Protein AF-A0AAW5YSA7-F1 (afdb_monomer)

Secondary structure (DSSP, 8-state):
----------SEEEE-TTS-EEEEEEEEEE-SSS--EE---HHHHHHHHHHHTTT-EEEEEEEESS-BTTSSS-BSEE-HHHHHHSEEEEEETTTTEEEEEEEE-TTSTTSEEEEE-

Nearest PDB structures (foldseek):
  3cwc-assembly1_A  TM=5.332E-01  e=2.949E+00  Salmonella enterica subsp. enterica serovar Typhimurium str. LT2
  8fft-assembly2_D  TM=4.822E-01  e=6.316E+00  Dolichospermum flos-aquae

Foldseek 3Di:
DDDDDPPQDAPDFDADPVRQTQEGEHEAEDEDDPALEAECDPSVVVVLVSNPVPPHAYEYEYEYPDWDQVDQVGGNDYAQVDLVRHWYFYAYPVVRDTFWTWDADCVGRRGTGTDGD

Structure (mmCIF, N/CA/C/O backbone):
data_AF-A0AAW5YSA7-F1
#
_entry.id   AF-A0AAW5YSA7-F1
#
loop_
_atom_site.group_PDB
_atom_site.id
_atom_site.type_symbol
_atom_site.label_atom_id
_atom_site.label_alt_id
_atom_site.label_comp_id
_atom_site.label_asym_id
_atom_site.label_entity_id
_atom_site.label_seq_id
_atom_site.pdbx_PDB_ins_code
_atom_site.Cartn_x
_atom_site.Cartn_y
_atom_site.Cartn_z
_atom_site.occupancy
_atom_site.B_iso_or_equiv
_atom_site.auth_seq_id
_atom_site.auth_comp_id
_atom_site.auth_asym_id
_atom_site.auth_atom_id
_atom_site.pdbx_PDB_model_num
ATOM 1 N N . THR A 1 1 ? -18.466 25.499 19.349 1.00 41.16 1 THR A N 1
ATOM 2 C CA . THR A 1 1 ? -17.115 25.141 18.884 1.00 41.16 1 THR A CA 1
ATOM 3 C C . THR A 1 1 ? -17.214 23.763 18.260 1.00 41.16 1 THR A C 1
ATOM 5 O O . THR A 1 1 ? -17.711 22.854 18.910 1.00 41.16 1 THR A O 1
ATOM 8 N N . SER A 1 2 ? -16.887 23.599 16.980 1.00 30.72 2 SER A N 1
ATOM 9 C CA . SER A 1 2 ? -16.745 22.259 16.401 1.00 30.72 2 SER A CA 1
ATOM 10 C C . SER A 1 2 ? -15.737 22.322 15.260 1.00 30.72 2 SER A C 1
ATOM 12 O O . SER A 1 2 ? -15.911 23.089 14.320 1.00 30.72 2 SER A O 1
ATOM 14 N N . SER A 1 3 ? -14.648 21.601 15.518 1.00 39.06 3 SER A N 1
ATOM 15 C CA . SER A 1 3 ? -13.432 21.300 14.763 1.00 39.06 3 SER A CA 1
ATOM 16 C C . SER A 1 3 ? -13.420 21.640 13.267 1.00 39.06 3 SER A C 1
ATOM 18 O O . SER A 1 3 ? -14.288 21.234 12.498 1.00 39.06 3 SER A O 1
ATOM 20 N N . GLU A 1 4 ? -12.355 22.339 12.865 1.00 40.47 4 GLU A N 1
ATOM 21 C CA . GLU A 1 4 ? -11.877 22.447 11.489 1.00 40.47 4 GLU A CA 1
ATOM 22 C C . GLU A 1 4 ? -11.658 21.039 10.914 1.00 40.47 4 GLU A C 1
ATOM 24 O O . GLU A 1 4 ? -10.644 20.390 11.163 1.00 40.47 4 GLU A O 1
ATOM 29 N N . GLY A 1 5 ? -12.649 20.538 10.179 1.00 39.19 5 GLY A N 1
ATOM 30 C CA . GLY A 1 5 ? -12.546 19.283 9.454 1.00 39.19 5 GLY A CA 1
ATOM 31 C C . GLY A 1 5 ? -11.613 19.457 8.265 1.00 39.19 5 GLY A C 1
ATOM 32 O O . GLY A 1 5 ? -12.004 20.017 7.240 1.00 39.19 5 GLY A O 1
ATOM 33 N N . HIS A 1 6 ? -10.382 18.957 8.368 1.00 45.09 6 HIS A N 1
ATOM 34 C CA . HIS A 1 6 ? -9.660 18.543 7.172 1.00 45.09 6 HIS A CA 1
ATOM 35 C C . HIS A 1 6 ? -10.525 17.484 6.479 1.00 45.09 6 HIS A C 1
ATOM 37 O O . HIS A 1 6 ? -10.656 16.369 6.972 1.00 45.09 6 HIS A O 1
ATOM 43 N N . LEU A 1 7 ? -11.187 17.866 5.381 1.00 50.72 7 LEU A N 1
ATOM 44 C CA . LEU A 1 7 ? -11.959 16.966 4.526 1.00 50.72 7 LEU A CA 1
ATOM 45 C C . LEU A 1 7 ? -10.989 15.977 3.873 1.00 50.72 7 LEU A C 1
ATOM 47 O O . LEU A 1 7 ? -10.522 16.189 2.756 1.00 50.72 7 LEU A O 1
ATOM 51 N N . THR A 1 8 ? -10.649 14.915 4.590 1.00 57.47 8 THR A N 1
ATOM 52 C CA . THR A 1 8 ? -9.996 13.747 4.017 1.00 57.47 8 THR A CA 1
ATOM 53 C C . THR A 1 8 ? -11.065 12.906 3.320 1.00 57.47 8 THR A C 1
ATOM 55 O O . THR A 1 8 ? -12.177 12.733 3.828 1.00 57.47 8 THR A O 1
ATOM 58 N N . ARG A 1 9 ? -10.777 12.447 2.099 1.00 70.69 9 ARG A N 1
ATOM 59 C CA . ARG A 1 9 ? -11.672 11.571 1.334 1.00 70.69 9 ARG A CA 1
ATOM 60 C C . ARG A 1 9 ? -10.926 10.266 1.069 1.00 70.69 9 ARG A C 1
ATOM 62 O O . ARG A 1 9 ? -10.325 10.147 -0.001 1.00 70.69 9 ARG A O 1
ATOM 69 N N . PRO A 1 10 ? -10.957 9.323 2.021 1.00 77.94 10 PRO A N 1
ATOM 70 C CA . PRO A 1 10 ? -10.384 8.008 1.799 1.00 77.94 10 PRO A CA 1
ATOM 71 C C . PRO A 1 10 ? -11.168 7.263 0.719 1.00 77.94 10 PRO A C 1
ATOM 73 O O . PRO A 1 10 ? -12.351 7.542 0.480 1.00 77.94 10 PRO A O 1
ATOM 76 N N . ASP A 1 11 ? -10.525 6.286 0.086 1.00 80.44 11 ASP A N 1
ATOM 77 C CA . ASP A 1 11 ? -11.178 5.466 -0.936 1.00 80.44 11 ASP A CA 1
ATOM 78 C C . ASP A 1 11 ? -12.233 4.542 -0.323 1.00 80.44 11 ASP A C 1
ATOM 80 O O . ASP A 1 11 ? -13.241 4.220 -0.957 1.00 80.44 11 ASP A O 1
ATOM 84 N N . SER A 1 12 ? -12.034 4.096 0.918 1.00 83.81 12 SER A N 1
ATOM 85 C CA . SER A 1 12 ? -13.026 3.319 1.664 1.00 83.81 12 SER A CA 1
ATOM 86 C C . SER A 1 12 ? -12.881 3.505 3.174 1.00 83.81 12 SER A C 1
ATOM 88 O O . SER A 1 12 ? -11.788 3.749 3.682 1.00 83.81 12 SER A O 1
ATOM 90 N N . ILE A 1 13 ? -13.992 3.342 3.897 1.00 87.56 13 ILE A N 1
ATOM 91 C CA . ILE A 1 13 ? -14.021 3.304 5.363 1.00 87.56 13 ILE A CA 1
ATOM 92 C C . ILE A 1 13 ? -14.739 2.042 5.842 1.00 87.56 13 ILE A C 1
AT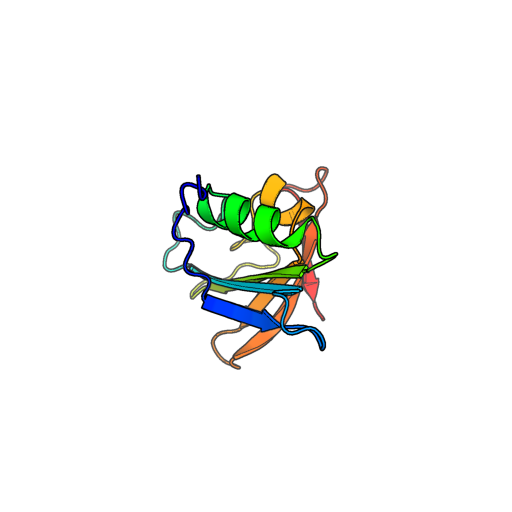OM 94 O O . ILE A 1 13 ? -15.749 1.642 5.262 1.00 87.56 13 ILE A O 1
ATOM 98 N N . GLY A 1 14 ? -14.221 1.426 6.899 1.00 85.06 14 GLY A N 1
ATOM 99 C CA . GLY A 1 14 ? -14.912 0.403 7.678 1.00 85.06 14 GLY A CA 1
ATOM 100 C C . GLY A 1 14 ? -15.466 1.000 8.966 1.00 85.06 14 GLY A C 1
ATOM 101 O O . GLY A 1 14 ? -14.968 2.021 9.452 1.00 85.06 14 GLY A O 1
ATOM 102 N N . ARG A 1 15 ? -16.537 0.391 9.477 1.00 88.38 15 ARG A N 1
ATOM 103 C CA . ARG A 1 15 ? -17.115 0.738 10.773 1.00 88.38 15 ARG A CA 1
ATOM 104 C C . ARG A 1 15 ? -17.257 -0.503 11.635 1.00 88.38 15 ARG A C 1
ATOM 106 O O . ARG A 1 15 ? -17.667 -1.558 11.146 1.00 88.38 15 ARG A O 1
ATOM 113 N N . ASN A 1 16 ? -16.985 -0.339 12.923 1.00 85.56 16 ASN A N 1
ATOM 114 C CA . ASN A 1 16 ? -17.157 -1.389 13.915 1.00 85.56 16 ASN A CA 1
ATOM 115 C C . ASN A 1 16 ? -18.643 -1.562 14.306 1.00 85.56 16 ASN A C 1
ATOM 117 O O . ASN A 1 16 ? -19.530 -0.831 13.865 1.00 85.56 16 ASN A O 1
ATOM 121 N N . ALA A 1 17 ? -18.925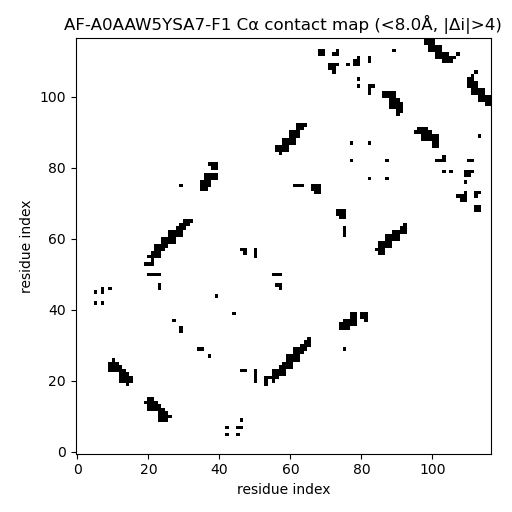 -2.514 15.201 1.00 88.06 17 ALA A N 1
ATOM 122 C CA . ALA A 1 17 ? -20.280 -2.786 15.699 1.00 88.06 17 ALA A CA 1
ATOM 123 C C . ALA A 1 17 ? -20.935 -1.615 16.470 1.00 88.06 17 ALA A C 1
ATOM 125 O O . ALA A 1 17 ? -22.134 -1.659 16.735 1.00 88.06 17 ALA A O 1
ATOM 126 N N . LYS A 1 18 ? -20.163 -0.587 16.844 1.00 87.44 18 LYS A N 1
ATOM 127 C CA . LYS A 1 18 ? -20.635 0.647 17.492 1.00 87.44 18 LYS A CA 1
ATOM 128 C C . LYS A 1 18 ? -20.833 1.796 16.496 1.00 87.44 18 LYS A C 1
ATOM 130 O O . LYS A 1 18 ? -21.058 2.923 16.922 1.00 87.44 18 LYS A O 1
ATOM 135 N N . ASP A 1 19 ? -20.747 1.511 15.196 1.00 83.88 19 ASP A N 1
ATOM 136 C CA . ASP A 1 19 ? -20.834 2.487 14.104 1.00 83.88 19 ASP A CA 1
ATOM 137 C C . ASP A 1 19 ? -19.688 3.526 14.092 1.00 83.88 19 ASP A C 1
ATOM 139 O O . ASP A 1 19 ? -19.761 4.566 13.437 1.00 83.88 19 ASP A O 1
ATOM 143 N N . GLU A 1 20 ? -18.583 3.238 14.785 1.00 85.94 20 GLU A N 1
ATOM 144 C CA . GLU A 1 20 ? -17.383 4.074 14.785 1.00 85.94 20 GLU A CA 1
ATOM 145 C C . GLU A 1 20 ? -16.449 3.646 13.649 1.00 85.94 20 GLU A C 1
ATOM 147 O O . GLU A 1 20 ? -16.283 2.454 13.392 1.00 85.94 20 GLU A O 1
ATOM 152 N N . ILE A 1 21 ? -15.802 4.611 12.988 1.00 84.94 21 ILE A N 1
ATOM 153 C CA . ILE A 1 21 ? -14.800 4.322 11.950 1.00 84.94 21 ILE A CA 1
ATOM 154 C C . ILE A 1 21 ? -13.590 3.637 12.593 1.00 84.94 21 ILE A C 1
ATOM 156 O O . ILE A 1 21 ? -12.904 4.258 13.403 1.00 84.94 21 ILE A O 1
ATOM 160 N N . ASP A 1 22 ? -13.324 2.393 12.206 1.00 89.38 22 ASP A N 1
ATOM 161 C CA . ASP A 1 22 ? -12.218 1.563 12.702 1.00 89.38 22 ASP A CA 1
ATOM 162 C C . ASP A 1 22 ? -11.262 1.113 11.588 1.00 89.38 22 ASP A C 1
ATOM 164 O O . ASP A 1 22 ? -10.221 0.516 11.857 1.00 89.38 22 ASP A O 1
ATOM 168 N N . LEU A 1 23 ? -11.579 1.427 10.334 1.00 89.75 23 LEU A N 1
ATOM 169 C CA . LEU A 1 23 ? -10.717 1.153 9.197 1.00 89.75 23 LEU A CA 1
ATOM 170 C C . LEU A 1 23 ? -10.793 2.304 8.206 1.00 89.75 23 LEU A C 1
ATOM 172 O O . LEU A 1 23 ? -11.879 2.731 7.812 1.00 89.75 23 LEU A O 1
ATOM 176 N N . VAL A 1 24 ? -9.630 2.775 7.774 1.00 90.94 24 VAL A N 1
ATOM 177 C CA . VAL A 1 24 ? -9.500 3.702 6.649 1.00 90.94 24 VAL A CA 1
ATOM 178 C C . VAL A 1 24 ? -8.614 3.046 5.607 1.00 90.94 24 VAL A C 1
ATOM 180 O O . VAL A 1 24 ? -7.563 2.492 5.940 1.00 90.94 24 VAL A O 1
ATOM 183 N N . HIS A 1 25 ? -9.069 3.065 4.360 1.00 92.94 25 HIS A N 1
ATOM 184 C CA . HIS A 1 25 ? -8.374 2.448 3.249 1.00 92.94 25 HIS A CA 1
ATOM 185 C C . HIS A 1 25 ? -8.146 3.429 2.100 1.00 92.94 25 HIS A C 1
ATOM 187 O O . HIS A 1 25 ? -9.092 4.036 1.593 1.00 92.94 25 HIS A O 1
ATOM 193 N N . ASP A 1 26 ? -6.897 3.459 1.642 1.00 91.62 26 ASP A N 1
ATOM 194 C CA . ASP A 1 26 ? -6.426 4.245 0.509 1.00 91.62 26 ASP A CA 1
ATOM 195 C C . ASP A 1 26 ? -5.847 3.347 -0.578 1.00 91.62 26 ASP A C 1
ATOM 197 O O . ASP A 1 26 ? -5.015 2.476 -0.322 1.00 91.62 26 ASP A O 1
ATOM 201 N N . HIS A 1 27 ? -6.217 3.616 -1.821 1.00 91.50 27 HIS A N 1
ATOM 202 C CA . HIS A 1 27 ? -5.640 3.013 -3.005 1.00 91.50 27 HIS A CA 1
ATOM 203 C C . HIS A 1 27 ? -4.763 4.022 -3.744 1.00 91.50 27 HIS A C 1
ATOM 205 O O . HIS A 1 27 ? -5.225 5.042 -4.254 1.00 91.50 27 HIS A O 1
ATOM 211 N N . LYS A 1 28 ? -3.469 3.723 -3.870 1.00 90.94 28 LYS A N 1
ATOM 212 C CA . LYS A 1 28 ? -2.534 4.538 -4.652 1.00 90.94 28 LYS A CA 1
ATOM 213 C C . LYS A 1 28 ? -2.059 3.764 -5.872 1.00 90.94 28 LYS A C 1
ATOM 215 O O . LYS A 1 28 ? -1.319 2.787 -5.772 1.00 90.94 28 LYS A O 1
ATOM 220 N N . HIS A 1 29 ? -2.443 4.258 -7.040 1.00 90.19 29 HIS A N 1
ATOM 221 C CA . HIS A 1 29 ? -1.993 3.728 -8.316 1.00 90.19 29 HIS A CA 1
ATOM 222 C C . HIS A 1 29 ? -0.830 4.565 -8.870 1.00 90.19 29 HIS A C 1
ATOM 224 O O . HIS A 1 29 ? -0.892 5.796 -8.896 1.00 90.19 29 HIS A O 1
ATOM 230 N N . LYS A 1 30 ? 0.255 3.906 -9.292 1.00 87.12 30 LYS A N 1
ATOM 231 C CA . LYS A 1 30 ? 1.446 4.555 -9.857 1.00 87.12 30 LYS A CA 1
ATOM 232 C C . LYS A 1 30 ? 1.594 4.253 -11.345 1.00 87.12 30 LYS A C 1
ATOM 234 O O . LYS A 1 30 ? 2.008 3.155 -11.728 1.00 87.12 30 LYS A O 1
ATOM 239 N N . ILE A 1 31 ? 1.337 5.292 -12.135 1.00 73.06 31 ILE A N 1
ATOM 240 C CA . ILE A 1 31 ? 1.577 5.382 -13.576 1.00 73.06 31 ILE A CA 1
ATOM 241 C C . ILE A 1 31 ? 2.937 6.072 -13.751 1.00 73.06 31 ILE A C 1
ATOM 243 O O . ILE A 1 31 ? 3.160 7.125 -13.155 1.00 73.06 31 ILE A O 1
ATOM 247 N N . SER A 1 32 ? 3.827 5.521 -14.576 1.00 67.81 32 SER A N 1
ATOM 248 C CA . SER A 1 32 ? 5.188 6.016 -14.899 1.00 67.81 32 SER A CA 1
ATOM 249 C C . SER A 1 32 ? 6.365 5.428 -14.114 1.00 67.81 32 SER A C 1
ATOM 251 O O . SER A 1 32 ? 6.209 4.764 -13.098 1.00 67.81 32 SER A O 1
ATOM 253 N N . ASP A 1 33 ? 7.545 5.697 -14.674 1.00 63.72 33 ASP A N 1
ATOM 254 C CA . ASP A 1 33 ? 8.909 5.312 -14.311 1.00 63.72 33 ASP A CA 1
ATOM 255 C C . ASP A 1 33 ? 9.618 6.295 -13.353 1.00 63.72 33 ASP A C 1
ATOM 257 O O . ASP A 1 33 ? 10.709 6.001 -12.852 1.00 63.72 33 ASP A O 1
ATOM 261 N N . LYS A 1 34 ? 9.032 7.478 -13.110 1.00 65.25 34 LYS A N 1
ATOM 262 C CA . LYS A 1 34 ? 9.718 8.598 -12.440 1.00 65.25 34 LYS A CA 1
ATOM 263 C C . LYS A 1 34 ? 9.525 8.635 -10.928 1.00 65.25 34 LYS A C 1
ATOM 265 O O . LYS A 1 34 ? 10.505 8.813 -10.207 1.00 65.25 34 LYS A O 1
ATOM 270 N N . GLU A 1 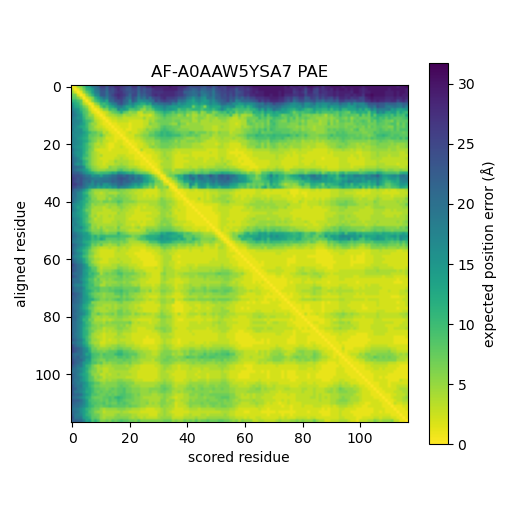35 ? 8.304 8.438 -10.427 1.00 70.56 35 GLU A N 1
ATOM 271 C CA . GLU A 1 35 ? 8.026 8.508 -8.987 1.00 70.56 35 GLU A CA 1
ATOM 272 C C . GLU A 1 35 ? 7.221 7.308 -8.485 1.00 70.56 35 GLU A C 1
ATOM 274 O O . GLU A 1 35 ? 5.994 7.241 -8.538 1.00 70.56 35 GLU A O 1
ATOM 279 N N . HIS A 1 36 ? 7.960 6.361 -7.920 1.00 83.44 36 HIS A N 1
ATOM 280 C CA . HIS A 1 36 ? 7.442 5.101 -7.399 1.00 83.44 36 HIS A CA 1
ATOM 281 C C . HIS A 1 36 ? 7.296 5.093 -5.874 1.00 83.44 36 HIS A C 1
ATOM 283 O O . HIS A 1 36 ? 7.083 4.030 -5.292 1.00 83.44 36 HIS A O 1
ATOM 289 N N . VAL A 1 37 ? 7.446 6.254 -5.225 1.00 91.19 37 VAL A N 1
ATOM 290 C CA . VAL A 1 37 ? 7.330 6.392 -3.771 1.00 91.19 37 VAL A CA 1
ATOM 291 C C . VAL A 1 37 ? 5.961 6.965 -3.414 1.00 91.19 37 VAL A C 1
ATOM 293 O O . VAL A 1 37 ? 5.471 7.899 -4.051 1.00 91.19 37 VAL A O 1
ATOM 296 N N . ILE A 1 38 ? 5.311 6.361 -2.424 1.00 91.50 38 ILE A N 1
ATOM 297 C CA . ILE A 1 38 ? 4.066 6.858 -1.837 1.00 91.50 38 ILE A CA 1
ATOM 298 C C . ILE A 1 38 ? 4.441 7.497 -0.502 1.00 91.50 38 ILE A C 1
ATOM 300 O O . ILE A 1 38 ? 4.922 6.811 0.398 1.00 91.50 38 ILE A O 1
ATOM 304 N N . HIS A 1 39 ? 4.278 8.810 -0.389 1.00 91.25 39 HIS A N 1
ATOM 305 C CA . HIS A 1 39 ? 4.660 9.552 0.807 1.00 91.25 39 HIS A CA 1
ATOM 306 C C . HIS A 1 39 ? 3.525 9.584 1.836 1.00 91.25 39 HIS A C 1
ATOM 308 O O . HIS A 1 39 ? 2.355 9.573 1.478 1.00 91.25 39 HIS A O 1
ATOM 314 N N . ASN A 1 40 ? 3.891 9.648 3.118 1.00 89.12 40 ASN A N 1
ATOM 315 C CA . ASN A 1 40 ? 2.967 9.910 4.224 1.00 89.12 40 ASN A CA 1
ATOM 316 C C . ASN A 1 40 ? 2.552 11.392 4.205 1.00 89.12 40 ASN A C 1
ATOM 318 O O . ASN A 1 40 ? 3.124 12.203 4.940 1.00 89.12 40 ASN A O 1
ATOM 322 N N . ASP A 1 41 ? 1.637 11.741 3.306 1.00 87.81 41 ASP A N 1
ATOM 323 C CA . ASP A 1 41 ? 1.135 13.103 3.123 1.00 87.81 41 ASP A CA 1
ATOM 324 C C . ASP A 1 41 ? 0.213 13.560 4.274 1.00 87.81 41 ASP A C 1
ATOM 326 O O . ASP A 1 41 ? -0.029 12.837 5.245 1.00 87.81 41 ASP A O 1
ATOM 330 N N . SER A 1 42 ? -0.254 14.811 4.211 1.00 86.81 42 SER A N 1
ATOM 331 C CA . SER A 1 42 ? -1.136 15.384 5.234 1.00 86.81 42 SER A CA 1
ATOM 332 C C . SER A 1 42 ? -2.494 14.688 5.313 1.00 86.81 42 SER A C 1
ATOM 334 O O . SER A 1 42 ? -3.057 14.626 6.403 1.00 86.81 42 SER A O 1
ATOM 336 N N . GLN A 1 43 ? -3.003 14.153 4.198 1.00 86.06 43 GLN A N 1
ATOM 337 C CA . GLN A 1 43 ? -4.284 13.452 4.165 1.00 86.06 43 GLN A CA 1
ATOM 338 C C . GLN A 1 43 ? -4.169 12.116 4.908 1.00 86.06 43 GLN A C 1
ATOM 340 O O . GLN A 1 43 ? -4.892 11.909 5.878 1.00 86.06 43 GLN A O 1
ATOM 345 N N . MET A 1 44 ? -3.176 11.292 4.560 1.00 89.19 44 MET A N 1
ATOM 346 C CA . MET A 1 44 ? -2.914 10.004 5.219 1.00 89.19 44 MET A CA 1
ATOM 347 C C . MET A 1 44 ? -2.606 10.151 6.709 1.00 89.19 44 MET A C 1
ATOM 349 O O . MET A 1 44 ? -2.856 9.256 7.519 1.00 89.19 44 MET A O 1
ATOM 353 N N . ARG A 1 45 ? -1.991 11.272 7.094 1.00 89.00 45 ARG A N 1
ATOM 354 C CA . ARG A 1 45 ? -1.767 11.596 8.504 1.00 89.00 45 ARG A CA 1
ATOM 355 C C . ARG A 1 45 ? -3.077 11.875 9.225 1.00 89.00 45 ARG A C 1
ATOM 357 O O . ARG A 1 45 ? -3.314 11.242 10.245 1.00 89.00 45 ARG A O 1
ATOM 364 N N . ALA A 1 46 ? -3.910 12.757 8.682 1.00 86.88 46 ALA A N 1
ATOM 365 C CA . ALA A 1 46 ? -5.198 13.092 9.276 1.00 86.88 46 ALA A CA 1
ATOM 366 C C . ALA A 1 46 ? -6.141 11.872 9.332 1.00 86.88 46 ALA A C 1
ATOM 368 O O . ALA A 1 46 ? -6.787 11.641 10.349 1.00 86.88 46 ALA A O 1
ATOM 369 N N . GLU A 1 47 ? -6.161 11.032 8.293 1.00 87.25 47 GLU A N 1
ATOM 370 C CA . GLU A 1 47 ? -6.909 9.764 8.274 1.00 87.25 47 GLU A CA 1
ATOM 371 C C . GLU A 1 47 ? -6.469 8.807 9.384 1.00 87.25 47 GLU A C 1
ATOM 373 O O . GLU A 1 47 ? -7.305 8.172 10.025 1.00 87.25 47 GLU A O 1
ATOM 378 N N . ARG A 1 48 ? -5.163 8.734 9.657 1.00 88.44 48 ARG A N 1
ATOM 379 C CA . ARG A 1 48 ? -4.636 7.935 10.765 1.00 88.44 48 ARG A CA 1
ATOM 380 C C . ARG A 1 48 ? -4.993 8.533 12.124 1.00 88.44 48 ARG A C 1
ATOM 382 O O . ARG A 1 48 ? -5.413 7.789 13.002 1.00 88.44 48 ARG A O 1
ATOM 389 N N . GLU A 1 49 ? -4.868 9.848 12.287 1.00 86.75 49 GLU A N 1
ATOM 390 C CA . GLU A 1 49 ? -5.224 10.558 13.526 1.00 86.75 49 GLU A CA 1
ATOM 391 C C . GLU A 1 49 ? -6.704 10.323 13.901 1.00 86.75 49 GLU A C 1
ATOM 393 O O . GLU A 1 49 ? -7.029 10.153 15.071 1.00 86.75 49 GLU A O 1
ATOM 398 N N . MET A 1 50 ? -7.604 10.169 12.919 1.00 82.88 50 MET A N 1
ATOM 399 C CA . MET A 1 50 ? -9.012 9.804 13.159 1.00 82.88 50 M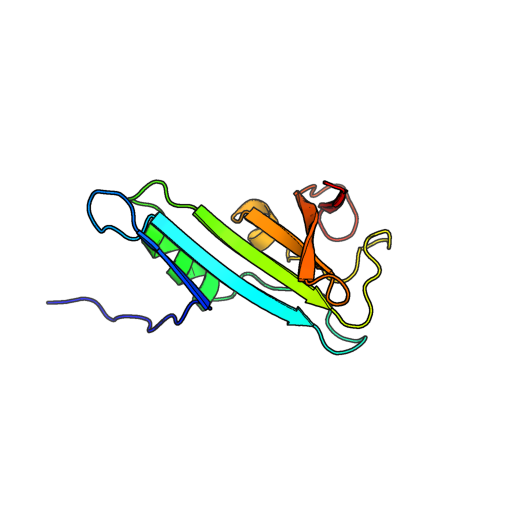ET A CA 1
ATOM 400 C C . MET A 1 50 ? -9.236 8.392 13.742 1.00 82.88 50 MET A C 1
ATOM 402 O O . MET A 1 50 ? -10.341 8.102 14.232 1.00 82.88 50 MET A O 1
ATOM 406 N N . LEU A 1 51 ? -8.232 7.514 13.645 1.00 83.81 51 LEU A N 1
ATOM 407 C CA . LEU A 1 51 ? -8.266 6.112 14.072 1.00 83.81 51 LEU A CA 1
ATOM 408 C C . LEU A 1 51 ? -7.523 5.855 15.393 1.00 83.81 51 LEU A C 1
ATOM 410 O O . LEU A 1 51 ? -7.764 4.809 16.002 1.00 83.81 51 LEU A O 1
ATOM 414 N N . GLU A 1 52 ? -6.647 6.768 15.837 1.00 74.81 52 GLU A N 1
ATOM 415 C CA . GLU A 1 52 ? -5.770 6.567 17.007 1.00 74.81 52 GLU A CA 1
ATOM 416 C C . GLU A 1 52 ? -6.565 6.246 18.285 1.00 74.81 52 GLU A C 1
ATOM 418 O O . GLU A 1 52 ? -6.233 5.295 18.992 1.00 74.81 52 GLU A O 1
ATOM 423 N N . ASP A 1 53 ? -7.685 6.935 18.518 1.00 74.25 53 ASP A N 1
ATOM 424 C CA . ASP A 1 53 ? -8.535 6.723 19.702 1.00 74.25 53 ASP A CA 1
ATOM 425 C C . ASP A 1 53 ? -9.376 5.433 19.652 1.00 74.25 53 ASP A C 1
ATOM 427 O O . ASP A 1 53 ? -9.975 5.029 20.650 1.00 74.25 53 ASP A O 1
ATOM 431 N N . LYS A 1 54 ? -9.459 4.782 18.486 1.00 73.56 54 LYS A N 1
ATOM 432 C CA . LYS A 1 54 ? -10.396 3.675 18.210 1.00 73.56 54 LYS A CA 1
ATOM 433 C C . LYS A 1 54 ? -9.698 2.345 17.959 1.00 73.56 54 LYS A C 1
ATOM 435 O O . LYS A 1 54 ? -10.363 1.363 17.633 1.00 73.56 54 LYS A O 1
ATOM 440 N N . ASN A 1 55 ? -8.370 2.310 18.104 1.00 78.56 55 ASN A N 1
ATOM 441 C CA . ASN A 1 55 ? -7.537 1.153 17.777 1.00 78.56 55 ASN A CA 1
ATOM 442 C C . ASN A 1 55 ? -7.795 0.644 16.342 1.00 78.56 55 ASN A C 1
ATOM 444 O O . ASN A 1 55 ? -7.849 -0.563 16.097 1.00 78.56 55 ASN A O 1
ATOM 448 N N . GLY A 1 56 ? -8.026 1.583 15.419 1.00 84.00 56 GLY A N 1
ATOM 449 C CA . GLY A 1 56 ? -8.375 1.285 14.037 1.00 84.00 56 GLY A CA 1
ATOM 450 C C . GLY A 1 56 ? -7.164 1.085 13.126 1.00 84.00 56 GLY A C 1
ATOM 451 O O . GLY A 1 56 ? -6.049 1.504 13.439 1.00 84.00 56 GLY A O 1
ATOM 452 N N . SER A 1 57 ? -7.388 0.462 11.971 1.00 89.94 57 SER A N 1
ATOM 453 C CA . SER A 1 57 ? -6.342 0.147 10.994 1.00 89.94 57 SER A CA 1
ATOM 454 C C . SER A 1 57 ? -6.354 1.115 9.814 1.00 89.94 57 SER A C 1
ATOM 456 O O . SER A 1 57 ? -7.358 1.258 9.117 1.00 89.94 57 SER A O 1
ATOM 458 N N . HIS A 1 58 ? -5.202 1.727 9.536 1.00 93.88 58 HIS A N 1
ATOM 459 C CA . HIS A 1 58 ? -4.974 2.448 8.285 1.00 93.88 58 HIS A CA 1
ATOM 460 C C . HIS A 1 58 ? -4.300 1.522 7.266 1.00 93.88 58 HIS A C 1
ATOM 462 O O . HIS A 1 58 ? -3.158 1.090 7.472 1.00 93.88 58 HIS A O 1
ATOM 468 N N . ILE A 1 59 ? -5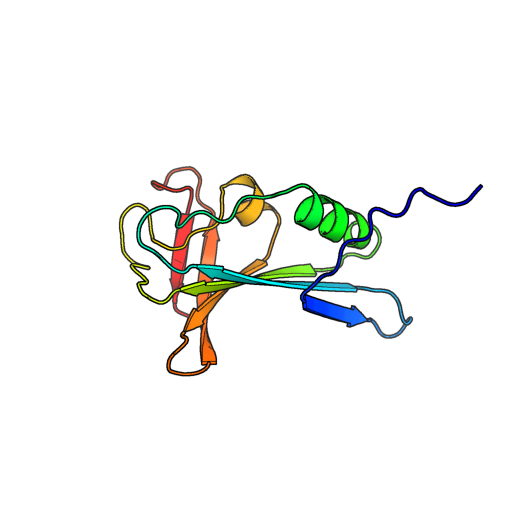.013 1.214 6.182 1.00 94.69 59 ILE A N 1
ATOM 469 C CA . ILE A 1 59 ? -4.580 0.291 5.132 1.00 94.69 59 ILE A CA 1
ATOM 470 C C . ILE A 1 59 ? -4.320 1.061 3.841 1.00 94.69 59 ILE A C 1
ATOM 472 O O . ILE A 1 59 ? -5.182 1.780 3.353 1.00 94.69 59 ILE A O 1
ATOM 476 N N . VAL A 1 60 ? -3.162 0.841 3.227 1.00 94.94 60 VAL A N 1
ATOM 477 C CA . VAL A 1 60 ? -2.840 1.397 1.911 1.00 94.94 60 VAL A CA 1
ATOM 478 C C . VAL A 1 60 ? -2.602 0.264 0.924 1.00 94.94 60 VAL A C 1
ATOM 480 O O . VAL A 1 60 ? -1.682 -0.539 1.090 1.00 94.94 60 VAL A O 1
ATOM 483 N N . THR A 1 61 ? -3.399 0.200 -0.136 1.00 94.81 61 THR A N 1
ATOM 484 C CA . THR A 1 61 ? -3.120 -0.666 -1.282 1.00 94.81 61 THR A CA 1
ATOM 485 C C . THR A 1 61 ? -2.389 0.115 -2.364 1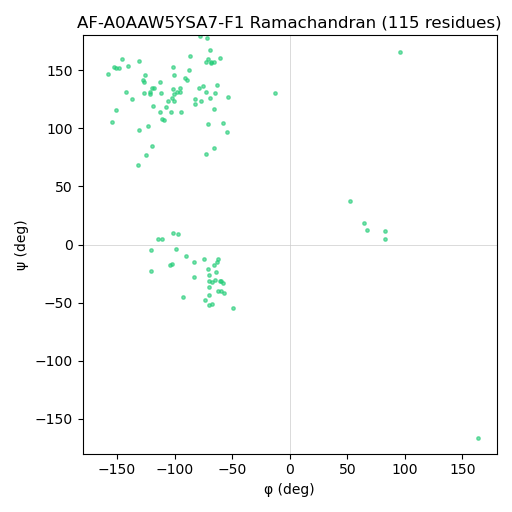.00 94.81 61 THR A C 1
ATOM 487 O O . THR A 1 61 ? -2.733 1.246 -2.699 1.00 94.81 61 THR A O 1
ATOM 490 N N . ILE A 1 62 ? -1.346 -0.490 -2.921 1.00 94.44 62 ILE A N 1
ATOM 491 C CA . ILE A 1 62 ? -0.528 0.102 -3.972 1.00 94.44 62 ILE A CA 1
ATOM 492 C C . ILE A 1 62 ? -0.628 -0.768 -5.219 1.00 94.44 62 ILE A C 1
ATOM 494 O O . ILE A 1 62 ? -0.501 -1.988 -5.141 1.00 94.44 62 ILE A O 1
ATOM 498 N N . SER A 1 6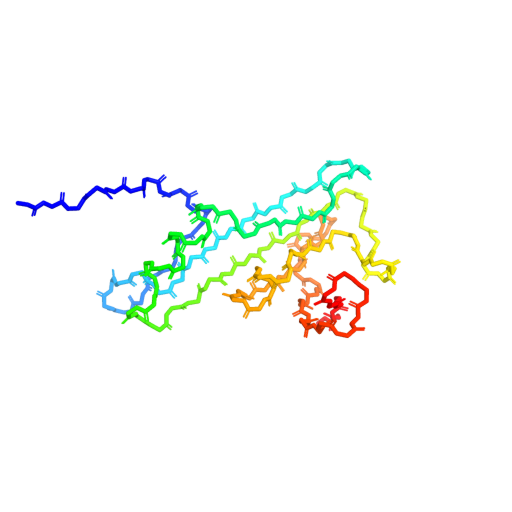3 ? -0.812 -0.143 -6.375 1.00 93.19 63 SER A N 1
ATOM 499 C CA . SER A 1 63 ? -0.755 -0.800 -7.682 1.00 93.19 63 SER A CA 1
ATOM 500 C C . SER A 1 63 ? 0.142 -0.006 -8.637 1.00 93.19 63 SER A C 1
ATOM 502 O O . SER A 1 63 ? 0.426 1.173 -8.414 1.00 93.19 63 SER A O 1
ATOM 504 N N . SER A 1 64 ? 0.660 -0.649 -9.683 1.00 91.88 64 SER A N 1
ATOM 505 C CA . SER A 1 64 ? 1.484 0.027 -10.693 1.00 91.88 64 SER A CA 1
ATOM 506 C C . SER A 1 64 ? 1.497 -0.745 -12.001 1.00 91.88 64 SER A C 1
ATOM 508 O O . SER A 1 64 ? 1.507 -1.973 -11.972 1.00 91.88 64 SER A O 1
ATOM 510 N N . ASP A 1 65 ? 1.573 -0.020 -13.116 1.00 89.94 65 ASP A N 1
ATOM 511 C CA . ASP A 1 65 ? 1.666 -0.596 -14.463 1.00 89.94 65 ASP A CA 1
ATOM 512 C C . ASP A 1 65 ? 3.017 -1.273 -14.735 1.00 89.94 65 ASP A C 1
ATOM 514 O O . ASP A 1 65 ? 3.121 -2.156 -15.584 1.00 89.94 65 ASP A O 1
ATOM 518 N N . LYS A 1 66 ? 4.078 -0.839 -14.041 1.00 89.12 66 LYS A N 1
ATOM 519 C CA . LYS A 1 66 ? 5.452 -1.334 -14.224 1.00 89.12 66 LYS A CA 1
ATOM 520 C C . LYS A 1 66 ? 6.095 -1.666 -12.873 1.00 89.12 66 LYS A C 1
ATOM 522 O O . LYS A 1 66 ? 7.002 -0.950 -12.439 1.00 89.12 66 LYS A O 1
ATOM 527 N N . PRO A 1 67 ? 5.614 -2.707 -12.173 1.00 91.75 67 PRO A N 1
ATOM 528 C CA . PRO A 1 67 ? 6.165 -3.083 -10.884 1.00 91.75 67 PRO A CA 1
ATOM 529 C C . PRO A 1 67 ? 7.516 -3.796 -11.035 1.00 91.75 67 PRO A C 1
ATOM 531 O O . PRO A 1 67 ? 7.680 -4.705 -11.842 1.00 91.75 67 PRO A O 1
ATOM 534 N N . ASP A 1 68 ? 8.460 -3.420 -10.184 1.00 92.88 68 ASP A N 1
ATOM 535 C CA . ASP A 1 68 ? 9.685 -4.144 -9.865 1.00 92.88 68 ASP A CA 1
ATOM 536 C C . ASP A 1 68 ? 9.744 -4.362 -8.342 1.00 92.88 68 ASP A C 1
ATOM 538 O O . ASP A 1 68 ? 10.411 -3.641 -7.593 1.00 92.88 68 ASP A O 1
ATOM 542 N N . LEU A 1 69 ? 8.963 -5.336 -7.861 1.00 93.88 69 LEU A N 1
ATOM 543 C CA . LEU A 1 69 ? 8.794 -5.603 -6.425 1.00 93.88 69 LEU A CA 1
ATOM 544 C C . LEU A 1 69 ? 10.041 -6.216 -5.770 1.00 93.88 69 LEU A C 1
ATOM 546 O O . LEU A 1 69 ? 10.187 -6.129 -4.552 1.00 93.88 69 LEU A O 1
ATOM 550 N N . ASN A 1 70 ? 10.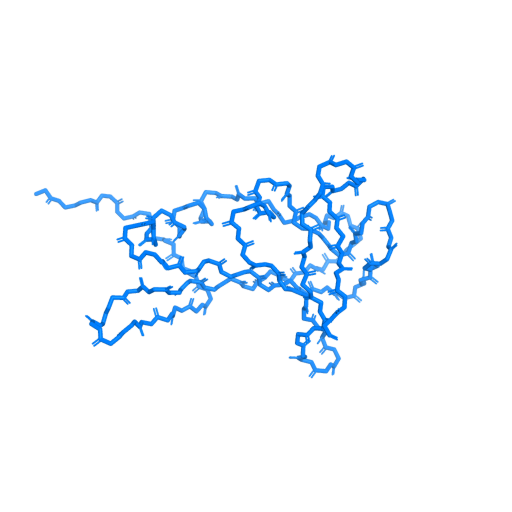926 -6.816 -6.571 1.00 94.00 70 ASN A N 1
ATOM 551 C CA . ASN A 1 70 ? 12.190 -7.408 -6.122 1.00 94.00 70 ASN A CA 1
ATOM 552 C C . ASN A 1 70 ? 13.392 -6.475 -6.346 1.00 94.00 70 ASN A C 1
ATOM 554 O O . ASN A 1 70 ? 14.510 -6.819 -5.957 1.00 94.00 70 ASN A O 1
ATOM 558 N N . GLY A 1 71 ? 13.174 -5.314 -6.970 1.00 90.44 71 GLY A N 1
ATOM 559 C CA . GLY A 1 71 ? 14.197 -4.306 -7.198 1.00 90.44 71 GLY A CA 1
ATOM 560 C C . GLY A 1 71 ? 14.804 -3.777 -5.901 1.00 90.44 71 GLY A C 1
ATOM 561 O O . GLY A 1 71 ? 14.222 -3.867 -4.820 1.00 90.44 71 GLY A O 1
ATOM 562 N N . ILE A 1 72 ? 15.992 -3.182 -6.012 1.00 90.00 72 ILE A N 1
ATOM 563 C CA . ILE A 1 72 ? 16.715 -2.589 -4.883 1.00 90.00 72 ILE A CA 1
ATOM 564 C C . ILE A 1 72 ? 17.000 -1.114 -5.210 1.00 90.00 72 ILE A C 1
ATOM 566 O O . ILE A 1 72 ? 17.924 -0.830 -5.972 1.00 90.00 72 ILE A O 1
ATOM 570 N N . PRO A 1 73 ? 16.239 -0.151 -4.654 1.00 91.00 73 PRO A N 1
ATOM 571 C CA . PRO A 1 73 ? 15.020 -0.333 -3.861 1.00 91.00 73 PRO A CA 1
ATOM 572 C C . PRO A 1 73 ? 13.812 -0.765 -4.720 1.00 91.00 73 PRO A C 1
ATOM 574 O O . PRO A 1 73 ? 13.772 -0.433 -5.910 1.00 91.00 73 PRO A O 1
ATOM 577 N N . PRO A 1 74 ? 12.791 -1.413 -4.129 1.00 92.88 74 PRO A N 1
ATOM 578 C CA . PRO A 1 74 ? 11.631 -1.898 -4.872 1.00 92.88 74 PRO A CA 1
ATOM 579 C C . PRO A 1 74 ? 10.772 -0.747 -5.406 1.00 92.88 74 PRO A C 1
ATOM 581 O O . PRO A 1 74 ? 10.794 0.378 -4.880 1.00 92.88 74 PRO A O 1
ATOM 584 N N . LYS A 1 75 ? 10.012 -1.026 -6.466 1.00 92.25 75 LYS A N 1
ATOM 585 C CA . LYS A 1 75 ? 9.136 -0.064 -7.145 1.00 92.25 75 LYS A CA 1
ATOM 586 C C . LYS A 1 75 ? 7.791 -0.729 -7.482 1.00 92.25 75 LYS A C 1
ATOM 588 O O . LYS A 1 75 ? 7.796 -1.747 -8.157 1.00 92.25 75 LYS A O 1
ATOM 593 N N . PRO A 1 76 ? 6.635 -0.183 -7.077 1.00 93.69 76 PRO A N 1
ATOM 594 C CA . PRO A 1 76 ? 6.459 0.934 -6.153 1.00 93.69 76 PRO A CA 1
ATOM 595 C C . PRO A 1 76 ? 6.848 0.576 -4.712 1.00 93.69 76 PRO A C 1
ATOM 597 O O . PRO A 1 76 ? 7.043 -0.592 -4.391 1.00 93.69 76 PRO A O 1
ATOM 600 N N . ARG A 1 77 ? 6.975 1.582 -3.843 1.00 93.94 77 ARG A N 1
ATOM 601 C CA . ARG A 1 77 ? 7.208 1.410 -2.401 1.00 93.94 77 ARG A CA 1
ATOM 602 C C . ARG A 1 77 ? 6.626 2.570 -1.587 1.00 93.94 77 ARG A C 1
ATOM 604 O O . ARG A 1 77 ? 6.568 3.692 -2.090 1.00 93.94 77 ARG A O 1
ATOM 611 N N . PRO A 1 78 ? 6.232 2.354 -0.329 1.00 94.56 78 PRO A N 1
ATOM 612 C CA . PRO A 1 78 ? 5.927 3.450 0.581 1.00 94.56 78 PRO A CA 1
ATOM 613 C C . PRO A 1 78 ? 7.199 4.199 1.003 1.00 94.56 78 PRO A C 1
ATOM 615 O O . PRO A 1 78 ? 8.311 3.671 0.930 1.00 94.56 78 PRO A O 1
ATOM 618 N N . SER A 1 79 ? 7.047 5.433 1.475 1.00 92.19 79 SER A N 1
ATOM 619 C CA . SER A 1 79 ? 8.090 6.097 2.250 1.00 92.19 79 SER A CA 1
ATOM 620 C C . SER A 1 79 ? 8.247 5.410 3.610 1.00 92.19 79 SER A C 1
ATOM 622 O O . SER A 1 79 ? 7.307 4.787 4.102 1.00 92.19 79 SER A O 1
ATOM 624 N N . GLY A 1 80 ? 9.414 5.556 4.246 1.00 89.19 80 GLY A N 1
ATOM 625 C CA . GLY A 1 80 ? 9.673 4.987 5.578 1.00 89.19 80 GLY A CA 1
ATOM 626 C C . GLY A 1 80 ? 8.569 5.311 6.598 1.00 89.19 80 GLY A C 1
ATOM 627 O O . GLY A 1 80 ? 7.941 4.383 7.102 1.00 89.19 80 GLY A O 1
ATOM 628 N N . PRO A 1 81 ? 8.220 6.599 6.808 1.00 89.62 81 PRO A N 1
ATOM 629 C CA . PRO A 1 81 ? 7.160 6.973 7.745 1.00 89.62 81 PRO A CA 1
ATOM 630 C C . PRO A 1 81 ? 5.785 6.379 7.424 1.00 89.62 81 PRO A C 1
ATOM 632 O O . PRO A 1 81 ? 5.005 6.141 8.340 1.00 89.62 81 PRO A O 1
ATOM 635 N N . LEU A 1 82 ? 5.464 6.165 6.142 1.00 90.88 82 LEU A N 1
ATOM 636 C CA . LEU A 1 82 ? 4.201 5.533 5.761 1.00 90.88 82 LEU A CA 1
ATOM 637 C C . LEU A 1 82 ? 4.240 4.031 6.066 1.00 90.88 82 LEU A C 1
ATOM 639 O O . LEU A 1 82 ? 3.321 3.510 6.689 1.00 90.88 82 LEU A O 1
ATOM 643 N N . GLY A 1 83 ? 5.325 3.359 5.670 1.00 89.44 83 GLY A N 1
ATOM 644 C CA . GLY A 1 83 ? 5.522 1.921 5.862 1.00 89.44 83 GLY A CA 1
ATOM 645 C C . GLY A 1 83 ? 5.615 1.475 7.319 1.00 89.44 83 GLY A C 1
ATOM 646 O O .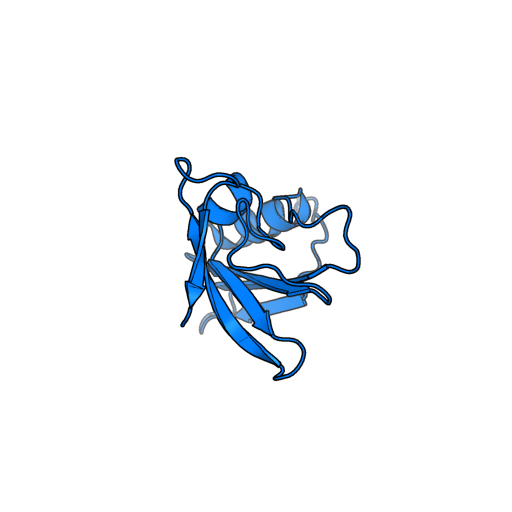 GLY A 1 83 ? 5.334 0.318 7.606 1.00 89.44 83 GLY A O 1
ATOM 647 N N . GLU A 1 84 ? 5.986 2.372 8.232 1.00 88.44 84 GLU A N 1
ATOM 648 C CA . GLU A 1 84 ? 6.028 2.099 9.674 1.00 88.44 84 GLU A CA 1
ATOM 649 C C . GLU A 1 84 ? 4.668 2.265 10.360 1.00 88.44 84 GLU A C 1
ATOM 651 O O . GLU A 1 84 ? 4.411 1.632 11.379 1.00 88.44 84 GLU A O 1
ATOM 656 N N . LYS A 1 85 ? 3.801 3.129 9.824 1.00 90.88 85 LYS A N 1
ATOM 657 C CA . LYS A 1 85 ? 2.573 3.572 10.502 1.00 90.88 85 LYS A CA 1
ATOM 658 C C . LYS A 1 85 ? 1.293 3.054 9.851 1.00 90.88 85 LYS A C 1
ATOM 660 O O . LYS A 1 85 ? 0.199 3.518 10.179 1.00 90.88 85 LYS A O 1
ATOM 665 N N . SER A 1 86 ? 1.391 2.203 8.838 1.00 92.44 86 SER A N 1
ATOM 666 C CA . SER A 1 86 ? 0.235 1.732 8.071 1.00 92.44 86 SER A CA 1
ATOM 667 C C . SER A 1 86 ? 0.452 0.317 7.581 1.00 92.44 86 SER A C 1
ATOM 669 O O . SER A 1 86 ? 1.583 -0.112 7.355 1.00 92.44 86 SER A O 1
ATOM 671 N N . GLU A 1 87 ? -0.644 -0.408 7.404 1.00 95.25 87 GLU A N 1
ATOM 672 C CA . GLU A 1 87 ? -0.605 -1.709 6.760 1.00 95.25 87 GLU A CA 1
ATOM 673 C C . GLU A 1 87 ? -0.616 -1.520 5.252 1.00 95.25 87 GLU A C 1
ATOM 675 O O . GLU A 1 87 ? -1.539 -0.926 4.702 1.00 95.25 87 GLU A O 1
ATOM 680 N N . ILE A 1 88 ? 0.419 -2.009 4.574 1.00 96.81 88 ILE A N 1
ATOM 681 C CA . ILE A 1 88 ? 0.605 -1.715 3.155 1.00 96.81 88 ILE A CA 1
ATOM 682 C C . ILE A 1 88 ? 0.640 -2.999 2.355 1.00 96.81 88 ILE A C 1
ATOM 684 O O . ILE A 1 88 ? 1.400 -3.923 2.653 1.00 96.81 88 ILE A O 1
ATOM 688 N N . TYR A 1 89 ? -0.170 -3.022 1.308 1.00 97.25 89 TYR A N 1
ATOM 689 C CA . TYR A 1 89 ? -0.364 -4.169 0.443 1.00 97.25 89 TYR A CA 1
ATOM 690 C C . TYR A 1 89 ? -0.113 -3.786 -1.009 1.00 97.25 89 TYR A C 1
ATOM 692 O O . TYR A 1 89 ? -0.425 -2.675 -1.433 1.00 97.25 89 TYR A O 1
ATOM 700 N N . TYR A 1 90 ? 0.425 -4.715 -1.790 1.00 96.44 90 TYR A N 1
ATOM 701 C CA . TYR A 1 90 ? 0.514 -4.561 -3.236 1.00 96.44 90 TYR A CA 1
ATOM 702 C C . TYR A 1 90 ? -0.603 -5.351 -3.919 1.00 96.44 90 TYR A C 1
ATOM 704 O O . TYR A 1 90 ? -0.784 -6.542 -3.645 1.00 96.44 90 TYR A O 1
ATOM 712 N N . THR A 1 91 ? -1.325 -4.684 -4.818 1.00 95.75 91 THR A N 1
ATOM 713 C CA . THR A 1 91 ? -2.383 -5.271 -5.645 1.00 95.75 91 THR A CA 1
ATOM 714 C C . THR A 1 91 ? -1.883 -5.427 -7.071 1.00 95.75 91 THR A C 1
ATOM 716 O O . THR A 1 91 ? -1.468 -4.456 -7.706 1.00 95.75 91 THR A O 1
ATOM 719 N N . ASP A 1 92 ? -1.940 -6.656 -7.572 1.00 91.75 92 ASP A N 1
ATOM 720 C CA . ASP A 1 92 ? -1.630 -6.964 -8.960 1.00 91.75 92 ASP A CA 1
ATOM 721 C C . ASP A 1 92 ? -2.805 -6.558 -9.862 1.00 91.75 92 ASP A C 1
ATOM 723 O O . ASP A 1 92 ? -3.931 -7.015 -9.666 1.00 91.75 92 ASP A O 1
ATOM 727 N N . LEU A 1 93 ? -2.547 -5.705 -10.856 1.00 88.19 93 LEU A N 1
ATOM 728 C CA . LEU A 1 93 ? -3.588 -5.161 -11.737 1.00 88.19 93 LEU A CA 1
ATOM 729 C C . LEU A 1 93 ? -4.210 -6.220 -12.650 1.00 88.19 93 LEU A C 1
ATOM 731 O O . LEU A 1 93 ? -5.388 -6.122 -12.978 1.00 88.19 93 LEU A O 1
ATOM 735 N N . SER A 1 94 ? -3.433 -7.228 -13.056 1.00 86.75 94 SER A N 1
ATOM 736 C CA . SER A 1 94 ? -3.902 -8.250 -13.998 1.00 86.75 94 SER A CA 1
ATOM 737 C C . SER A 1 94 ? -4.942 -9.180 -13.372 1.00 86.75 94 SER A C 1
ATOM 739 O O . SER A 1 94 ? -5.902 -9.585 -14.022 1.00 86.75 94 SER A O 1
ATOM 741 N N . SER A 1 95 ? -4.766 -9.491 -12.088 1.00 88.56 95 SER A N 1
ATOM 742 C CA . SER A 1 95 ? -5.635 -10.384 -11.326 1.00 88.56 95 SER A CA 1
ATOM 743 C C . SER A 1 95 ? -6.602 -9.659 -10.391 1.00 88.56 95 SER A C 1
ATOM 745 O O . SER A 1 95 ? -7.547 -10.282 -9.908 1.00 88.56 95 SER A O 1
ATOM 747 N N . GLY A 1 96 ? -6.359 -8.378 -10.094 1.00 88.12 96 GLY A N 1
ATOM 748 C CA . GLY A 1 96 ? -7.085 -7.608 -9.082 1.00 88.12 96 GLY A CA 1
ATOM 749 C C . GLY A 1 96 ? -6.841 -8.089 -7.647 1.00 88.12 96 GLY A C 1
ATOM 750 O O . GLY A 1 96 ? -7.581 -7.715 -6.741 1.00 88.12 96 GLY A O 1
ATOM 751 N N . LYS A 1 97 ? -5.843 -8.956 -7.423 1.00 93.88 97 LYS A N 1
ATOM 752 C CA . LYS A 1 97 ? -5.595 -9.595 -6.125 1.00 93.88 97 LYS A CA 1
ATOM 753 C C . LYS A 1 97 ? -4.468 -8.913 -5.372 1.00 93.88 97 LYS A C 1
ATOM 755 O O . LYS A 1 97 ? -3.461 -8.502 -5.951 1.00 93.88 97 LYS A O 1
ATOM 760 N N . VAL A 1 98 ? -4.597 -8.890 -4.050 1.00 95.62 98 VAL A N 1
ATOM 761 C CA . VAL A 1 98 ? -3.477 -8.583 -3.163 1.00 95.62 98 VAL A CA 1
ATOM 762 C C . VAL A 1 98 ? -2.481 -9.739 -3.217 1.00 95.62 98 VAL A C 1
ATOM 764 O O . VAL A 1 98 ? -2.853 -10.892 -3.016 1.00 95.62 98 VAL A O 1
ATOM 767 N N . THR A 1 99 ? -1.218 -9.437 -3.511 1.00 96.81 99 THR A N 1
ATOM 768 C CA . THR A 1 99 ? -0.171 -10.458 -3.707 1.00 96.81 99 THR A CA 1
ATOM 769 C C . THR A 1 99 ? 1.004 -10.319 -2.748 1.00 96.81 99 THR A C 1
ATOM 771 O O . THR A 1 99 ? 1.720 -11.294 -2.525 1.00 96.81 99 THR A O 1
ATOM 774 N N . HIS A 1 100 ? 1.227 -9.126 -2.189 1.00 97.94 100 HIS A N 1
ATOM 775 C CA . HIS A 1 100 ? 2.337 -8.869 -1.274 1.00 97.94 100 HIS A CA 1
ATOM 776 C C . HIS A 1 100 ? 1.914 -7.952 -0.127 1.00 97.94 100 HIS A C 1
ATOM 778 O O . HIS A 1 100 ? 1.029 -7.110 -0.286 1.00 97.94 100 HIS A O 1
ATOM 784 N N . LYS A 1 101 ? 2.609 -8.077 1.005 1.00 97.69 101 LYS A N 1
ATOM 785 C CA . LYS A 1 101 ? 2.577 -7.144 2.136 1.00 97.69 101 LYS A CA 1
ATOM 786 C C . LYS A 1 101 ? 3.937 -6.460 2.266 1.00 97.69 101 LYS A C 1
ATOM 788 O O . LYS A 1 101 ? 4.972 -7.097 2.068 1.00 97.69 101 LYS A O 1
ATOM 793 N N . TRP A 1 102 ? 3.948 -5.168 2.568 1.00 97.44 102 TRP A N 1
ATOM 794 C CA . TRP A 1 102 ? 5.185 -4.442 2.839 1.00 97.44 102 TRP A CA 1
ATOM 795 C C . TRP A 1 102 ? 5.751 -4.847 4.202 1.00 97.44 102 TRP A C 1
ATOM 797 O O . TRP A 1 102 ? 5.041 -4.840 5.206 1.00 97.44 102 TRP A O 1
ATOM 807 N N . GLU A 1 103 ? 7.042 -5.161 4.243 1.00 95.38 103 GLU A N 1
ATOM 808 C CA . GLU A 1 103 ? 7.808 -5.322 5.477 1.00 95.38 103 GLU A CA 1
ATOM 809 C C . GLU A 1 103 ? 8.782 -4.146 5.603 1.00 95.38 103 GLU A C 1
ATOM 811 O O . GLU A 1 103 ? 9.779 -4.071 4.876 1.00 95.38 103 GLU A O 1
ATOM 816 N N . GLY A 1 104 ? 8.493 -3.227 6.529 1.00 92.50 104 GLY A N 1
ATOM 817 C CA . GLY A 1 104 ? 9.377 -2.110 6.852 1.00 92.50 104 GLY A CA 1
ATOM 818 C C . GLY A 1 104 ? 10.698 -2.594 7.453 1.00 92.50 104 GLY A C 1
ATOM 819 O O . GLY A 1 104 ? 10.720 -3.413 8.371 1.00 92.50 104 GLY A O 1
ATOM 820 N N . ASN A 1 105 ? 11.815 -2.095 6.927 1.00 90.88 105 ASN A N 1
ATOM 821 C CA . ASN A 1 105 ? 13.150 -2.350 7.452 1.00 90.88 105 ASN A CA 1
ATOM 822 C C . ASN A 1 105 ? 14.087 -1.201 7.064 1.00 90.88 105 ASN A C 1
ATOM 824 O O . ASN A 1 105 ? 14.546 -1.114 5.924 1.00 90.88 105 ASN A O 1
ATOM 828 N N . SER A 1 106 ? 14.416 -0.348 8.034 1.00 87.44 106 SER A N 1
ATOM 829 C CA . SER A 1 106 ? 15.279 0.823 7.840 1.00 87.44 106 SER A CA 1
ATOM 830 C C . SER A 1 106 ? 16.714 0.486 7.412 1.00 87.44 106 SER A C 1
ATOM 832 O O . SER A 1 106 ? 17.419 1.364 6.921 1.00 87.44 106 SER A O 1
ATOM 834 N N . ARG A 1 107 ? 17.151 -0.776 7.547 1.00 90.25 107 ARG A N 1
ATOM 835 C CA . ARG A 1 107 ? 18.466 -1.244 7.073 1.00 90.25 107 ARG A CA 1
ATOM 836 C C . ARG A 1 107 ? 18.480 -1.609 5.586 1.00 90.25 107 ARG A C 1
ATOM 838 O O . ARG A 1 107 ? 19.561 -1.777 5.029 1.00 90.25 107 ARG A O 1
ATOM 845 N N . LEU A 1 108 ? 17.318 -1.774 4.949 1.00 90.31 108 LEU A N 1
ATOM 846 C CA . LEU A 1 108 ? 17.225 -2.102 3.525 1.00 90.31 108 LEU A CA 1
ATOM 847 C C . LEU A 1 108 ? 17.141 -0.828 2.670 1.00 90.31 108 LEU A C 1
ATOM 849 O O . LEU A 1 108 ? 16.464 0.129 3.060 1.00 90.31 108 LEU A O 1
ATOM 853 N N . PRO A 1 109 ? 17.760 -0.805 1.473 1.00 87.88 109 PRO A N 1
ATOM 854 C CA . PRO A 1 109 ? 17.564 0.283 0.522 1.00 87.88 109 PRO A CA 1
ATOM 855 C C . PRO A 1 109 ? 16.076 0.497 0.228 1.00 87.88 109 PRO A C 1
ATOM 857 O O . PRO A 1 109 ? 15.361 -0.433 -0.137 1.00 87.88 109 PRO A O 1
ATOM 860 N N . GLY A 1 110 ? 15.602 1.735 0.380 1.00 87.25 110 GLY A N 1
ATOM 861 C CA . GLY A 1 110 ? 14.185 2.064 0.205 1.00 87.25 110 GLY A CA 1
ATOM 862 C C . GLY A 1 110 ? 13.300 1.796 1.426 1.00 87.25 110 GLY A C 1
ATOM 863 O O . GLY A 1 110 ? 12.097 2.008 1.324 1.00 87.25 110 GLY A O 1
ATOM 864 N N . GLY A 1 111 ? 13.871 1.390 2.566 1.00 91.19 111 GLY A N 1
ATOM 865 C CA . GLY A 1 111 ? 13.175 1.322 3.855 1.00 91.19 111 GLY A CA 1
ATOM 866 C C . GLY A 1 111 ? 12.344 0.059 4.085 1.00 91.19 111 GLY A C 1
ATOM 867 O O . GLY A 1 111 ? 11.556 0.017 5.028 1.00 91.19 111 GLY A O 1
ATOM 868 N N . GLY A 1 112 ? 12.492 -0.967 3.246 1.00 94.00 112 GLY A N 1
ATOM 869 C CA . GLY A 1 112 ? 11.769 -2.226 3.396 1.00 94.00 112 GLY A CA 1
ATOM 870 C C . GLY A 1 112 ? 11.776 -3.077 2.135 1.00 94.00 112 GLY A C 1
ATOM 871 O O . GLY A 1 112 ? 12.547 -2.835 1.205 1.00 94.00 112 GLY A O 1
ATOM 872 N N . ARG A 1 113 ? 10.917 -4.093 2.122 1.00 95.62 113 ARG A N 1
ATOM 873 C CA . ARG A 1 113 ? 10.742 -5.012 0.992 1.00 95.62 113 ARG A CA 1
ATOM 874 C C . ARG A 1 113 ? 9.295 -5.467 0.864 1.00 95.62 113 ARG A C 1
ATOM 876 O O . ARG A 1 113 ? 8.547 -5.470 1.840 1.00 95.62 113 ARG A O 1
ATOM 883 N N . TRP A 1 114 ? 8.931 -5.942 -0.320 1.00 96.94 114 TRP A N 1
ATOM 884 C CA . TRP A 1 114 ? 7.682 -6.668 -0.520 1.00 96.94 114 TRP A CA 1
ATOM 885 C C . TRP A 1 114 ? 7.845 -8.134 -0.121 1.00 96.94 114 TRP A C 1
ATOM 887 O O . TRP A 1 114 ? 8.720 -8.832 -0.630 1.00 96.94 114 TRP A O 1
ATOM 897 N N . LYS A 1 115 ? 6.987 -8.614 0.778 1.00 96.88 115 LYS A N 1
ATOM 898 C CA . LYS A 1 115 ? 6.865 -10.031 1.121 1.00 96.88 115 LYS A CA 1
ATOM 899 C C . LYS A 1 115 ? 5.660 -10.614 0.399 1.00 96.88 115 LYS A C 1
ATOM 901 O O . LYS A 1 115 ? 4.550 -10.117 0.572 1.00 96.88 115 LYS A O 1
ATOM 906 N N . LYS A 1 116 ? 5.873 -11.663 -0.392 1.00 96.06 116 LYS A N 1
ATOM 907 C CA . LYS A 1 116 ? 4.788 -12.405 -1.043 1.00 96.06 116 LYS A CA 1
ATOM 908 C C . LYS A 1 116 ? 3.880 -13.056 0.010 1.00 96.06 116 LYS A C 1
ATOM 910 O O . LYS A 1 116 ? 4.395 -13.562 1.011 1.00 96.06 116 LYS A O 1
ATOM 915 N N . LEU A 1 117 ? 2.566 -12.980 -0.210 1.00 93.88 117 LEU A N 1
ATOM 916 C CA . LEU A 1 117 ? 1.536 -13.626 0.614 1.00 93.88 117 LEU A CA 1
ATOM 917 C C . LEU A 1 117 ? 1.317 -15.090 0.223 1.00 93.88 117 LEU A C 1
ATOM 919 O O . LEU A 1 117 ? 1.556 -15.432 -0.960 1.00 93.88 117 LEU A O 1
#

pLDDT: mean 85.7, std 13.51, range [30.72, 97.94]

Radius of gyration: 14.95 Å; Cα contacts (8 Å, |Δi|>4): 232; chains: 1; bounding box: 39×39×35 Å

Mean predicted aligned error: 6.32 Å

Solvent-accessible surface area (backbone atoms only — not comparable to full-atom values): 6821 Å² total; per-residue (Å²): 139,82,79,88,72,78,84,66,80,67,76,42,75,41,62,46,100,84,73,44,59,33,31,42,32,38,76,48,77,38,81,76,93,86,65,47,67,44,72,68,45,72,53,63,46,52,59,42,62,68,16,66,93,59,81,31,50,42,36,37,39,36,35,49,87,77,65,36,58,85,43,91,48,37,27,61,38,50,30,54,75,29,42,73,72,35,51,40,34,34,35,42,78,92,77,71,39,78,49,28,37,60,45,63,33,84,89,39,62,68,28,32,47,62,40,77,112

Sequence (117 aa):
TSSEGHLTRPDSIGRNAKDEIDLVHDHKHKISDKEHVIHNDSQMRAEREMLEDKNGSHIVTISSDKPDLNGIPPKPRPSGPLGEKSEIYYTDLSSGKVTHKWEGNSRLPGGGRWKKL